Protein AF-U5HBT5-F1 (afdb_monomer_lite)

Radius of gyration: 33.74 Å; chains: 1; bounding box: 76×61×63 Å

pLDDT: mean 77.08, std 15.86, range [37.34, 98.0]

Sequence (96 aa):
MPTLPSPSMTPSSLVTRTRSDSYRLWPRLLHHPVDSLVNRPNTIHARQAALQADPRPVYQKMPRARLYMGAFLTLFTIGTVGIARGTFNMMRGKKD

Organism: Microbotryum lychnidis-dioicae (strain p1A1 Lamole / MvSl-1064) (NCBI:txid683840)

Structure (mmCIF, N/CA/C/O backbone):
data_AF-U5HBT5-F1
#
_entry.id   AF-U5HBT5-F1
#
loop_
_atom_site.group_PDB
_atom_site.id
_atom_site.type_symbol
_atom_site.label_atom_id
_atom_site.label_alt_id
_atom_site.label_comp_id
_atom_site.label_asym_id
_atom_site.label_entity_id
_atom_site.label_seq_id
_atom_site.pdbx_PDB_ins_code
_atom_site.Cartn_x
_atom_site.Cartn_y
_atom_site.Cartn_z
_atom_site.occupancy
_atom_site.B_iso_or_equiv
_atom_site.auth_seq_id
_atom_site.auth_comp_id
_atom_site.auth_asym_id
_atom_site.auth_atom_id
_atom_site.pdbx_PDB_model_num
ATOM 1 N N . MET A 1 1 ? 51.812 45.013 -10.885 1.00 37.34 1 MET A N 1
ATOM 2 C CA . MET A 1 1 ? 51.251 46.070 -11.754 1.00 37.34 1 MET A CA 1
ATOM 3 C C . MET A 1 1 ? 50.458 45.409 -12.870 1.00 37.34 1 MET A C 1
ATOM 5 O O . MET A 1 1 ? 51.045 44.568 -13.541 1.00 37.34 1 MET A O 1
ATOM 9 N N . PRO A 1 2 ? 49.163 45.712 -13.059 1.00 46.72 2 PRO A N 1
ATOM 10 C CA . PRO A 1 2 ? 48.436 45.244 -14.232 1.00 46.72 2 PRO A CA 1
ATOM 11 C C . PRO A 1 2 ? 48.927 46.053 -15.439 1.00 46.72 2 PRO A C 1
ATOM 13 O O . PRO A 1 2 ? 48.834 47.278 -15.456 1.00 46.72 2 PRO A O 1
ATOM 16 N N . THR A 1 3 ? 49.534 45.385 -16.413 1.00 59.09 3 THR A N 1
ATOM 17 C CA . THR A 1 3 ? 49.995 46.011 -17.655 1.00 59.09 3 THR A CA 1
ATOM 18 C C . THR A 1 3 ? 48.787 46.456 -18.477 1.00 59.09 3 THR A C 1
ATOM 20 O O . THR A 1 3 ? 47.918 45.638 -18.783 1.00 59.09 3 THR A O 1
ATOM 23 N N . LEU A 1 4 ? 48.726 47.748 -18.810 1.00 58.66 4 LEU A N 1
ATOM 24 C CA . LEU A 1 4 ? 47.694 48.329 -19.672 1.00 58.66 4 LEU A CA 1
ATOM 25 C C . LEU A 1 4 ? 47.669 47.630 -21.048 1.00 58.66 4 LEU A C 1
ATOM 27 O O . LEU A 1 4 ? 48.734 47.312 -21.583 1.00 58.66 4 LEU A O 1
ATOM 31 N N . PRO A 1 5 ? 46.485 47.396 -21.638 1.00 55.25 5 PRO A N 1
ATOM 32 C CA . PRO A 1 5 ? 46.370 46.734 -22.932 1.00 55.25 5 PRO A CA 1
ATOM 33 C C . PRO A 1 5 ? 46.838 47.643 -24.081 1.00 55.25 5 PRO A C 1
ATOM 35 O O . PRO A 1 5 ? 46.522 48.831 -24.122 1.00 55.25 5 PRO A O 1
ATOM 38 N N . SER A 1 6 ? 47.585 47.068 -25.030 1.00 55.31 6 SER A N 1
ATOM 39 C CA . SER A 1 6 ? 48.055 47.741 -26.248 1.00 55.31 6 SER A CA 1
ATOM 40 C C . SER A 1 6 ? 46.891 48.155 -27.175 1.00 55.31 6 SER A C 1
ATOM 42 O O . SER A 1 6 ? 45.947 47.381 -27.350 1.00 55.31 6 SER A O 1
ATOM 44 N N . PRO A 1 7 ? 46.957 49.334 -27.828 1.00 58.94 7 PRO A N 1
ATOM 45 C CA . PRO A 1 7 ? 45.804 49.993 -28.457 1.00 58.94 7 PRO A CA 1
ATOM 46 C C . PRO A 1 7 ? 45.393 49.471 -29.849 1.00 58.94 7 PRO A C 1
ATOM 48 O O . PRO A 1 7 ? 44.532 50.071 -30.485 1.00 58.94 7 PRO A O 1
ATOM 51 N N . SER A 1 8 ? 45.958 48.369 -30.350 1.00 56.59 8 SER A N 1
ATOM 52 C CA . SER A 1 8 ? 45.598 47.803 -31.667 1.00 56.59 8 SER A CA 1
ATOM 53 C C . SER A 1 8 ? 44.689 46.571 -31.599 1.00 56.59 8 SER A C 1
ATOM 55 O O . SER A 1 8 ? 44.308 46.018 -32.631 1.00 56.59 8 SER A O 1
ATOM 57 N N . MET A 1 9 ? 44.311 46.133 -30.399 1.00 54.66 9 MET A N 1
ATOM 58 C CA . MET A 1 9 ? 43.453 44.968 -30.219 1.00 54.66 9 MET A CA 1
ATOM 59 C C . MET A 1 9 ? 41.993 45.425 -30.181 1.00 54.66 9 MET A C 1
ATOM 61 O O . MET A 1 9 ? 41.513 45.962 -29.185 1.00 54.66 9 MET A O 1
ATOM 65 N N . THR A 1 10 ? 41.282 45.259 -31.296 1.00 59.25 10 THR A N 1
ATOM 66 C CA . THR A 1 10 ? 39.866 45.634 -31.395 1.00 59.25 10 THR A CA 1
ATOM 67 C C . THR A 1 10 ? 39.052 44.934 -30.294 1.00 59.25 10 THR A C 1
ATOM 69 O O . THR A 1 10 ? 39.275 43.744 -30.039 1.00 59.25 10 THR A O 1
ATOM 72 N N . PRO A 1 11 ? 38.092 45.615 -29.637 1.00 58.28 11 PRO A N 1
ATOM 73 C CA . PRO A 1 11 ? 37.341 45.063 -28.500 1.00 58.28 11 PRO A CA 1
ATOM 74 C C . PRO A 1 11 ? 36.623 43.745 -28.836 1.00 58.28 11 PRO A C 1
ATOM 76 O O . PRO A 1 11 ? 36.492 42.863 -27.987 1.00 58.28 11 PRO A O 1
ATOM 79 N N . SER A 1 12 ? 36.260 43.551 -30.105 1.00 56.19 12 SER A N 1
ATOM 80 C CA . SER A 1 12 ? 35.673 42.316 -30.631 1.00 56.19 12 SER A CA 1
ATOM 81 C C . SER A 1 12 ? 36.591 41.094 -30.498 1.00 56.19 12 SER A C 1
ATOM 83 O O . SER A 1 12 ? 36.109 39.985 -30.269 1.00 56.19 12 SER A O 1
ATOM 85 N N . SER A 1 13 ? 37.913 41.269 -30.593 1.00 58.78 13 SER A N 1
ATOM 86 C CA . SER A 1 13 ? 38.886 40.170 -30.481 1.00 58.78 13 SER A CA 1
ATOM 87 C C . SER A 1 13 ? 39.124 39.725 -29.030 1.00 58.78 13 SER A C 1
ATOM 89 O O . SER A 1 13 ? 39.291 38.532 -28.775 1.00 58.78 13 SER A O 1
ATOM 91 N N . LEU A 1 14 ? 39.040 40.653 -28.066 1.00 54.44 14 LEU A N 1
ATOM 92 C CA . LEU A 1 14 ? 39.074 40.358 -26.627 1.00 54.44 14 LEU A CA 1
ATOM 93 C C . LEU A 1 14 ? 37.817 39.600 -26.186 1.00 54.44 14 LEU A C 1
ATOM 95 O O . LEU A 1 14 ? 37.919 38.569 -25.528 1.00 54.44 14 LEU A O 1
ATOM 99 N N . VAL A 1 15 ? 36.635 40.048 -26.621 1.00 59.28 15 VAL A N 1
ATOM 100 C CA . VAL A 1 15 ? 35.356 39.375 -26.328 1.00 59.28 15 VAL A CA 1
ATOM 101 C C . VAL A 1 15 ? 35.309 37.972 -26.936 1.00 59.28 15 VAL A C 1
ATOM 103 O O . VAL A 1 15 ? 34.834 37.032 -26.296 1.00 59.28 15 VAL A O 1
ATOM 106 N N . THR A 1 16 ? 35.848 37.800 -28.144 1.00 55.91 16 THR A N 1
ATOM 107 C CA . THR A 1 16 ? 35.883 36.494 -28.818 1.00 55.91 16 THR A CA 1
ATOM 108 C C . THR A 1 16 ? 36.833 35.519 -28.119 1.00 55.91 16 THR A C 1
ATOM 110 O O . THR A 1 16 ? 36.494 34.345 -27.973 1.00 55.91 16 THR A O 1
ATOM 113 N N . ARG A 1 17 ? 37.976 35.993 -27.603 1.00 57.84 17 ARG A N 1
ATOM 114 C CA . ARG A 1 17 ? 38.924 35.161 -26.844 1.00 57.84 17 ARG A CA 1
ATOM 115 C C . ARG A 1 17 ? 38.361 34.724 -25.487 1.00 57.84 17 ARG A C 1
ATOM 117 O O . ARG A 1 17 ? 38.435 33.547 -25.152 1.00 57.84 17 ARG A O 1
ATOM 124 N N . THR A 1 18 ? 37.693 35.618 -24.760 1.00 58.81 18 THR A N 1
ATOM 125 C CA . THR A 1 18 ? 37.064 35.292 -23.465 1.00 58.81 18 THR A CA 1
ATOM 126 C C . THR A 1 18 ? 35.859 34.355 -23.621 1.00 58.81 18 THR A C 1
ATOM 128 O O . THR A 1 18 ? 35.679 33.420 -22.838 1.00 58.81 18 THR A O 1
ATOM 131 N N . ARG A 1 19 ? 35.054 34.536 -24.680 1.00 59.62 19 ARG A N 1
ATOM 132 C CA . ARG A 1 19 ? 33.963 33.613 -25.045 1.00 59.62 19 ARG A CA 1
ATOM 133 C C . ARG A 1 19 ? 34.498 32.251 -25.491 1.00 59.62 19 ARG A C 1
ATOM 135 O O . ARG A 1 19 ? 33.831 31.242 -25.277 1.00 59.62 19 ARG A O 1
ATOM 142 N N . SER A 1 20 ? 35.700 32.236 -26.070 1.00 62.44 20 SER A N 1
ATOM 143 C CA . SER A 1 20 ? 36.398 31.030 -26.497 1.00 62.44 20 SER A CA 1
ATOM 144 C C . SER A 1 20 ? 36.868 30.168 -25.331 1.00 62.44 20 SER A C 1
ATOM 146 O O . SER A 1 20 ? 36.540 28.991 -25.216 1.00 62.44 20 SER A O 1
ATOM 148 N N . ASP A 1 21 ? 37.592 30.775 -24.403 1.00 58.84 21 ASP A N 1
ATOM 149 C CA . ASP A 1 21 ? 38.150 30.044 -23.264 1.00 58.84 21 ASP A CA 1
ATOM 150 C C . ASP A 1 21 ? 37.077 29.577 -22.277 1.00 58.84 21 ASP A C 1
ATOM 152 O O . ASP A 1 21 ? 37.288 28.610 -21.545 1.00 58.84 21 ASP A O 1
ATOM 156 N N . SER A 1 22 ? 35.887 30.186 -22.343 1.00 58.03 22 SER A N 1
ATOM 157 C CA . SER A 1 22 ? 34.711 29.713 -21.628 1.00 58.03 22 SER A CA 1
ATOM 158 C C . SER A 1 22 ? 34.424 28.255 -22.000 1.00 58.03 22 SER A C 1
ATOM 160 O O . SER A 1 22 ? 34.522 27.413 -21.117 1.00 58.03 22 SER A O 1
ATOM 162 N N . TYR A 1 23 ? 34.160 27.901 -23.270 1.00 57.03 23 TYR A N 1
ATOM 163 C CA . TYR A 1 23 ? 33.729 26.539 -23.671 1.00 57.03 23 TYR A CA 1
ATOM 164 C C . TYR A 1 23 ? 34.751 25.416 -23.411 1.00 57.03 23 TYR A C 1
ATOM 166 O O . TYR A 1 23 ? 34.380 24.246 -23.345 1.00 57.03 23 TYR A O 1
ATOM 174 N N . ARG A 1 24 ? 36.029 25.753 -23.223 1.00 68.19 24 ARG A N 1
ATOM 175 C CA . ARG A 1 24 ? 37.116 24.791 -22.985 1.00 68.19 24 ARG A CA 1
ATOM 176 C C . ARG A 1 24 ? 37.196 24.313 -21.525 1.00 68.19 24 ARG A C 1
ATOM 178 O O . ARG A 1 24 ? 37.814 23.285 -21.258 1.00 68.19 24 ARG A O 1
ATOM 185 N N . LEU A 1 25 ? 36.565 25.028 -20.590 1.00 60.34 25 LEU A N 1
ATOM 186 C CA . LEU A 1 25 ? 36.623 24.750 -19.146 1.00 60.34 25 LEU A CA 1
ATOM 187 C C . LEU A 1 25 ? 35.363 24.063 -18.587 1.00 60.34 25 LEU A C 1
ATOM 189 O O . LEU A 1 25 ? 35.420 23.475 -17.506 1.00 60.34 25 LEU A O 1
ATOM 193 N N . TRP A 1 26 ? 34.247 24.063 -19.325 1.00 55.69 26 TRP A N 1
ATOM 194 C CA . TRP A 1 26 ? 32.980 23.453 -18.881 1.00 55.69 26 TRP A CA 1
ATOM 195 C C . TRP A 1 26 ? 33.005 21.935 -18.646 1.00 55.69 26 TRP A C 1
ATOM 197 O O . TRP A 1 26 ? 32.295 21.508 -17.737 1.00 55.69 26 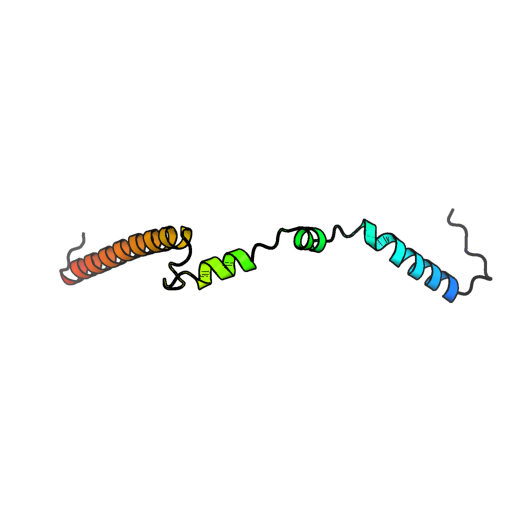TRP A O 1
ATOM 207 N N . PRO A 1 27 ? 33.821 21.108 -19.338 1.00 60.66 27 PRO A N 1
ATOM 208 C CA . PRO A 1 27 ? 33.831 19.665 -19.080 1.00 60.66 27 PRO A CA 1
ATOM 209 C C . PRO A 1 27 ? 34.383 19.290 -17.699 1.00 60.66 27 PRO A C 1
ATOM 211 O O . PRO A 1 27 ? 34.155 18.187 -17.219 1.00 60.66 27 PRO A O 1
ATOM 214 N N . ARG A 1 28 ? 35.154 20.183 -17.063 1.00 67.00 28 ARG A N 1
ATOM 215 C CA . ARG A 1 28 ? 35.892 19.871 -15.829 1.00 67.00 28 ARG A CA 1
ATOM 216 C C . ARG A 1 28 ? 35.152 20.285 -14.553 1.00 67.00 28 ARG A C 1
ATOM 218 O O . ARG A 1 28 ? 35.512 19.825 -13.475 1.00 67.00 28 ARG A O 1
ATOM 225 N N . LEU A 1 29 ? 34.136 21.143 -14.669 1.00 62.38 29 LEU A N 1
ATOM 226 C CA . LEU A 1 29 ? 33.414 21.735 -13.534 1.00 62.38 29 LEU A CA 1
ATOM 227 C C . LEU A 1 2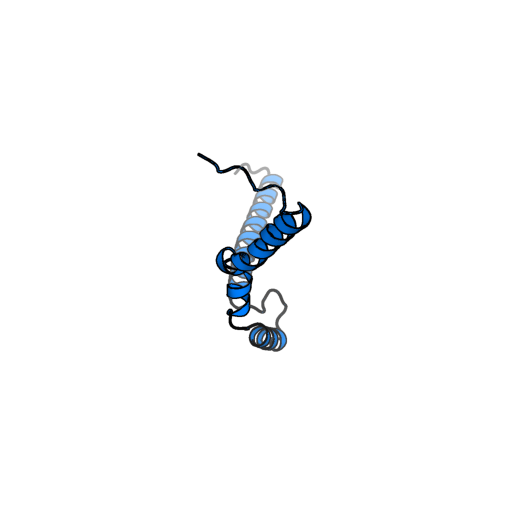9 ? 32.013 21.148 -13.314 1.00 62.38 29 LEU A C 1
ATOM 229 O O . LEU A 1 29 ? 31.527 21.183 -12.186 1.00 62.38 29 LEU A O 1
ATOM 233 N N . LEU A 1 30 ? 31.384 20.553 -14.332 1.00 59.59 30 LEU A N 1
ATOM 234 C CA . LEU A 1 30 ? 30.182 19.744 -14.141 1.00 59.59 30 LEU A CA 1
ATOM 235 C C . LEU A 1 30 ? 30.583 18.278 -13.974 1.00 59.59 30 LEU A C 1
ATOM 237 O O . LEU A 1 30 ? 30.764 17.557 -14.948 1.00 59.59 30 LEU A O 1
ATOM 241 N N . HIS A 1 31 ? 30.661 17.801 -12.731 1.00 60.12 31 HIS A N 1
ATOM 242 C CA . HIS A 1 31 ? 30.341 16.394 -12.489 1.00 60.12 31 HIS A CA 1
ATOM 243 C C . HIS A 1 31 ? 28.861 16.258 -12.816 1.00 60.12 31 HIS A C 1
ATOM 245 O O . HIS A 1 31 ? 27.993 16.627 -12.025 1.00 60.12 31 HIS A O 1
ATOM 251 N N . HIS A 1 32 ? 28.583 15.883 -14.058 1.00 64.81 32 HIS A N 1
ATOM 252 C CA . HIS A 1 32 ? 27.245 15.887 -14.588 1.00 64.81 32 HIS A CA 1
ATOM 253 C C . HIS A 1 32 ? 26.444 14.800 -13.857 1.00 64.81 32 HIS A C 1
ATOM 255 O O . HIS A 1 32 ? 26.764 13.618 -13.984 1.00 64.81 32 HIS A O 1
ATOM 261 N N . PRO A 1 33 ? 25.373 15.135 -13.113 1.00 64.00 33 PRO A N 1
ATOM 262 C CA . PRO A 1 33 ? 24.518 14.118 -12.501 1.00 64.00 33 PRO A CA 1
ATOM 263 C C . PRO A 1 33 ? 23.974 13.127 -13.543 1.00 64.00 33 PRO A C 1
ATOM 265 O O . PRO A 1 33 ? 23.713 11.974 -13.207 1.00 64.00 33 PRO A O 1
ATOM 268 N N . VAL A 1 34 ? 23.887 13.526 -14.817 1.00 68.00 34 VAL A N 1
ATOM 269 C CA . VAL A 1 34 ? 23.532 12.627 -15.921 1.00 68.00 34 VAL A CA 1
ATOM 270 C C . VAL A 1 34 ? 24.518 11.476 -16.121 1.00 68.00 34 VAL A C 1
ATOM 272 O O . VAL A 1 34 ? 24.048 10.389 -16.427 1.00 68.00 34 VAL A O 1
ATOM 275 N N . ASP A 1 35 ? 25.817 11.616 -15.839 1.00 67.69 35 ASP A N 1
ATOM 276 C CA . ASP A 1 35 ? 26.764 10.492 -15.954 1.00 67.69 35 ASP A CA 1
ATOM 277 C C . ASP A 1 35 ? 26.439 9.379 -14.948 1.00 67.69 35 ASP A C 1
ATOM 279 O O . ASP A 1 35 ? 26.563 8.190 -15.245 1.00 67.69 35 ASP A O 1
ATOM 283 N N . SER A 1 36 ? 25.941 9.750 -13.764 1.00 67.56 36 SER A N 1
ATOM 284 C CA . SER A 1 36 ? 25.482 8.786 -12.756 1.00 67.56 36 SER A CA 1
ATOM 285 C C . SER A 1 36 ? 24.162 8.102 -13.140 1.00 67.56 36 SER A C 1
ATOM 287 O O . SER A 1 36 ? 23.930 6.951 -12.769 1.00 67.56 36 SER A O 1
ATOM 289 N N . LEU A 1 37 ? 23.302 8.784 -13.909 1.00 67.00 37 LEU A N 1
ATOM 290 C CA . LEU A 1 37 ? 22.060 8.214 -14.435 1.00 67.00 37 LEU A CA 1
ATOM 291 C C . LEU A 1 37 ? 22.317 7.317 -15.653 1.00 67.00 37 LEU A C 1
ATOM 293 O O . LEU A 1 37 ? 21.708 6.255 -15.748 1.00 67.00 37 LEU A O 1
ATOM 297 N N . VAL A 1 38 ? 23.211 7.721 -16.557 1.00 71.44 38 VAL A N 1
ATOM 298 C CA . VAL A 1 38 ? 23.546 6.993 -17.792 1.00 71.44 38 VAL A CA 1
ATOM 299 C C . VAL A 1 38 ? 24.271 5.685 -17.478 1.00 71.44 38 VAL A C 1
ATOM 301 O O . VAL A 1 38 ? 23.979 4.665 -18.093 1.00 71.44 38 VAL A O 1
ATOM 304 N N . ASN A 1 39 ? 25.147 5.679 -16.468 1.00 77.56 39 ASN A N 1
ATOM 305 C CA . ASN A 1 39 ? 25.858 4.471 -16.039 1.00 77.56 39 ASN A CA 1
ATOM 306 C C . ASN A 1 39 ? 25.027 3.553 -15.125 1.00 77.56 39 ASN A C 1
ATOM 308 O O . ASN A 1 39 ? 25.501 2.493 -14.709 1.00 77.56 39 ASN A O 1
ATOM 312 N N . ARG A 1 40 ? 23.786 3.925 -14.782 1.00 80.81 40 ARG A N 1
ATOM 313 C CA . ARG A 1 40 ? 22.923 3.079 -13.956 1.00 80.81 40 ARG A CA 1
ATOM 314 C C . ARG A 1 40 ? 22.366 1.926 -14.800 1.00 80.81 40 ARG A C 1
ATOM 316 O O . ARG A 1 40 ? 21.755 2.180 -15.836 1.00 80.81 40 ARG A O 1
ATOM 323 N N . PRO A 1 41 ? 22.470 0.662 -14.348 1.00 83.62 41 PRO A N 1
ATOM 324 C CA . PRO A 1 41 ? 21.914 -0.463 -15.090 1.00 83.62 41 PRO A CA 1
ATOM 325 C C . PRO A 1 41 ? 20.400 -0.304 -15.280 1.00 83.62 41 PRO A C 1
ATOM 327 O O . PRO A 1 41 ? 19.643 -0.127 -14.313 1.00 83.62 41 PRO A O 1
ATOM 330 N N . ASN A 1 42 ? 19.951 -0.388 -16.535 1.00 86.25 42 ASN A N 1
ATOM 331 C CA . ASN A 1 42 ? 18.536 -0.315 -16.877 1.00 86.25 42 ASN A CA 1
ATOM 332 C C . ASN A 1 42 ? 17.823 -1.604 -16.440 1.00 86.25 42 ASN A C 1
ATOM 334 O O . ASN A 1 42 ? 17.928 -2.649 -17.073 1.00 86.25 42 ASN A O 1
ATOM 338 N N . THR A 1 43 ? 17.062 -1.511 -15.351 1.00 90.94 43 THR A N 1
ATOM 339 C CA . THR A 1 43 ? 16.252 -2.616 -14.806 1.00 90.94 43 THR A CA 1
ATOM 340 C C . THR A 1 43 ? 14.759 -2.458 -15.104 1.00 90.94 43 THR A C 1
ATOM 342 O O . THR A 1 43 ? 13.940 -3.219 -14.586 1.00 90.94 43 THR A O 1
ATOM 345 N N . ILE A 1 44 ? 14.377 -1.470 -15.920 1.00 88.88 44 ILE A N 1
ATOM 346 C CA . ILE A 1 44 ? 12.975 -1.112 -16.167 1.00 88.88 44 ILE A CA 1
ATOM 347 C C . ILE A 1 44 ? 12.258 -2.245 -16.900 1.00 88.88 44 ILE A C 1
ATOM 349 O O . ILE A 1 44 ? 11.207 -2.676 -16.435 1.00 88.88 44 ILE A O 1
ATOM 353 N N . HIS A 1 45 ? 12.852 -2.790 -17.964 1.00 91.44 45 HIS A N 1
ATOM 354 C CA . HIS A 1 45 ? 12.243 -3.875 -18.743 1.00 91.44 45 HIS A CA 1
ATOM 355 C C . HIS A 1 45 ? 12.005 -5.139 -17.908 1.00 91.44 45 HIS A C 1
ATOM 357 O O . HIS A 1 45 ? 10.918 -5.709 -17.948 1.00 91.44 45 HIS A O 1
ATOM 363 N N . ALA A 1 46 ? 12.974 -5.527 -17.073 1.00 89.19 46 ALA A N 1
ATOM 364 C CA . ALA A 1 46 ? 12.823 -6.666 -16.167 1.00 89.19 46 ALA A CA 1
ATOM 365 C C . ALA A 1 46 ? 11.684 -6.450 -15.153 1.00 89.19 46 ALA A C 1
ATOM 367 O O . ALA A 1 46 ? 10.895 -7.355 -14.885 1.00 89.19 46 ALA A O 1
ATOM 368 N N . ARG A 1 47 ? 11.554 -5.229 -14.616 1.00 88.12 47 ARG A N 1
ATOM 369 C CA . ARG A 1 47 ? 10.467 -4.868 -13.692 1.00 88.12 47 ARG A CA 1
ATOM 370 C C . ARG A 1 47 ? 9.110 -4.800 -14.390 1.00 88.12 47 ARG A C 1
ATOM 372 O O . ARG A 1 47 ? 8.123 -5.219 -13.796 1.00 88.12 47 ARG A O 1
ATOM 379 N N . GLN A 1 48 ? 9.050 -4.294 -15.620 1.00 91.25 48 GLN A N 1
ATOM 380 C CA . GLN A 1 48 ? 7.829 -4.260 -16.425 1.00 91.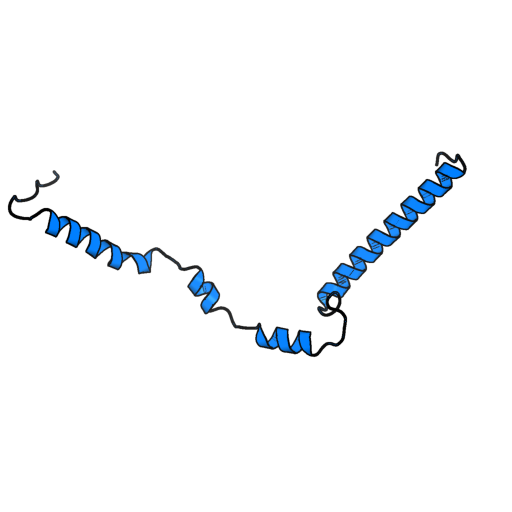25 48 GLN A CA 1
ATOM 381 C C . GLN A 1 48 ? 7.338 -5.674 -16.717 1.00 91.25 48 GLN A C 1
ATOM 383 O O . GLN A 1 48 ? 6.188 -5.968 -16.411 1.00 91.25 48 GLN A O 1
ATOM 388 N N . ALA A 1 49 ? 8.219 -6.560 -17.189 1.00 91.12 49 ALA A N 1
ATOM 389 C CA . ALA A 1 49 ? 7.886 -7.960 -17.431 1.00 91.12 49 ALA A CA 1
ATOM 390 C C . ALA A 1 49 ? 7.366 -8.646 -16.155 1.00 91.12 49 ALA A C 1
ATOM 392 O O . ALA A 1 49 ? 6.304 -9.260 -16.176 1.00 91.12 49 ALA A O 1
ATOM 393 N N . ALA A 1 50 ? 8.050 -8.464 -15.019 1.00 87.75 50 ALA A N 1
ATOM 394 C CA . ALA A 1 50 ? 7.626 -9.040 -13.742 1.00 87.75 50 ALA A CA 1
ATOM 395 C C . ALA A 1 50 ? 6.264 -8.505 -13.251 1.00 87.75 50 ALA A C 1
ATOM 397 O O . ALA A 1 50 ? 5.434 -9.271 -12.770 1.00 87.75 50 ALA A O 1
ATOM 398 N N . LEU A 1 51 ? 6.012 -7.196 -13.371 1.00 87.75 51 LEU A N 1
ATOM 399 C CA . LEU A 1 51 ? 4.761 -6.575 -12.917 1.00 87.75 51 LEU A CA 1
ATOM 400 C C . LEU A 1 51 ? 3.583 -6.826 -13.868 1.00 87.75 51 LEU A C 1
ATOM 402 O O . LEU A 1 51 ? 2.438 -6.846 -13.414 1.00 87.75 51 LEU A O 1
ATOM 406 N N . GLN A 1 52 ? 3.843 -6.976 -15.168 1.00 90.75 52 GLN A N 1
ATOM 407 C CA . GLN A 1 52 ? 2.827 -7.278 -16.179 1.00 90.75 52 GLN A CA 1
ATOM 408 C C . GLN A 1 52 ? 2.449 -8.763 -16.184 1.00 90.75 52 GLN A C 1
ATOM 410 O O . GLN A 1 52 ? 1.292 -9.074 -16.440 1.00 90.75 52 GLN A O 1
ATOM 415 N N . ALA A 1 53 ? 3.379 -9.662 -15.844 1.00 91.69 53 ALA A N 1
ATOM 416 C CA . ALA A 1 53 ? 3.103 -11.093 -15.721 1.00 91.69 53 ALA A CA 1
ATOM 417 C C . ALA A 1 53 ? 2.227 -11.450 -14.504 1.00 91.69 53 ALA A C 1
ATOM 419 O O . ALA A 1 53 ? 1.544 -12.471 -14.519 1.00 91.69 53 ALA A O 1
ATOM 420 N N . ASP A 1 54 ? 2.241 -10.636 -13.442 1.00 86.25 54 ASP A N 1
ATOM 421 C CA . ASP A 1 54 ? 1.472 -10.904 -12.222 1.00 86.25 54 ASP A CA 1
ATOM 422 C C . ASP A 1 54 ? 0.001 -10.450 -12.371 1.00 86.25 54 ASP A C 1
ATOM 424 O O . ASP A 1 54 ? -0.240 -9.248 -12.510 1.00 86.25 54 ASP A O 1
ATOM 428 N N . PRO A 1 55 ? -1.009 -11.338 -12.285 1.00 90.19 55 PRO A N 1
ATOM 429 C CA . PRO A 1 55 ? -2.423 -10.954 -12.365 1.00 90.19 55 PRO A CA 1
ATOM 430 C C . PRO A 1 55 ? -2.943 -10.243 -11.105 1.00 90.19 55 PRO A C 1
ATOM 432 O O . PRO A 1 55 ? -4.073 -9.754 -11.094 1.00 90.19 55 PRO A O 1
ATOM 435 N N . ARG A 1 56 ? -2.158 -10.179 -10.021 1.00 87.00 56 ARG A N 1
ATOM 436 C CA . ARG A 1 56 ? -2.574 -9.531 -8.771 1.00 87.00 56 ARG A CA 1
ATOM 437 C C . ARG A 1 56 ? -2.861 -8.040 -8.967 1.00 87.00 56 ARG A C 1
ATOM 439 O O . ARG A 1 56 ? -2.228 -7.380 -9.800 1.00 87.00 56 ARG A O 1
ATOM 446 N N . PRO A 1 57 ? -3.769 -7.473 -8.156 1.00 85.12 57 PRO A N 1
ATOM 447 C CA . PRO A 1 57 ? -4.067 -6.052 -8.206 1.00 85.12 57 PRO A CA 1
ATOM 448 C C . PRO A 1 57 ? -2.832 -5.212 -7.858 1.00 85.12 57 PRO A C 1
ATOM 450 O O . PRO A 1 57 ? -1.970 -5.625 -7.079 1.00 85.12 57 PRO A O 1
ATOM 453 N N . VAL A 1 58 ? -2.752 -4.008 -8.433 1.00 83.75 58 VAL A N 1
ATOM 454 C CA . VAL A 1 58 ? -1.544 -3.157 -8.447 1.00 83.75 58 VAL A CA 1
ATOM 455 C C . VAL A 1 58 ? -0.942 -2.934 -7.055 1.00 83.75 58 VAL A C 1
ATOM 457 O O . VAL A 1 58 ? 0.274 -3.023 -6.891 1.00 83.75 58 VAL A O 1
ATOM 460 N N . TYR A 1 59 ? -1.780 -2.734 -6.037 1.00 80.50 59 TYR A N 1
ATOM 461 C CA . TYR A 1 59 ? -1.358 -2.497 -4.652 1.00 80.50 59 TYR A CA 1
ATOM 462 C C . TYR A 1 59 ? -0.761 -3.732 -3.948 1.00 80.50 59 TYR A C 1
ATOM 464 O O . TYR A 1 59 ? -0.231 -3.611 -2.848 1.00 80.50 59 TYR A O 1
ATOM 472 N N . GLN A 1 60 ? -0.799 -4.915 -4.571 1.00 84.69 60 GLN A N 1
ATOM 473 C CA . GLN A 1 60 ? -0.230 -6.161 -4.038 1.00 84.69 60 GLN A CA 1
ATOM 474 C C . GLN A 1 60 ? 0.890 -6.757 -4.902 1.00 84.69 60 GLN A C 1
ATOM 476 O O . GLN A 1 60 ? 1.503 -7.741 -4.485 1.00 84.69 60 GLN A O 1
ATOM 481 N N . LYS A 1 61 ? 1.175 -6.188 -6.083 1.00 82.94 61 LYS A N 1
ATOM 482 C CA . LYS A 1 61 ? 2.137 -6.755 -7.049 1.00 82.94 61 LYS A CA 1
ATOM 483 C C . LYS A 1 61 ? 3.576 -6.802 -6.532 1.00 82.94 61 LYS A C 1
ATOM 485 O O . LYS A 1 61 ? 4.367 -7.634 -6.957 1.00 82.94 61 LYS A O 1
ATOM 490 N N . MET A 1 62 ? 3.951 -5.904 -5.621 1.00 82.94 62 MET A N 1
ATOM 491 C CA . MET A 1 62 ? 5.299 -5.907 -5.053 1.00 82.94 62 MET A CA 1
ATOM 492 C C . MET A 1 62 ? 5.328 -6.702 -3.741 1.00 82.94 62 MET A C 1
ATOM 494 O O . MET A 1 62 ? 4.483 -6.465 -2.878 1.00 82.94 62 MET A O 1
ATOM 498 N N . PRO A 1 63 ? 6.337 -7.559 -3.505 1.00 77.50 63 PRO A N 1
ATOM 499 C CA . PRO A 1 63 ? 6.443 -8.320 -2.257 1.00 77.50 63 PRO A CA 1
ATOM 500 C C . PRO A 1 63 ? 6.504 -7.408 -1.022 1.00 77.50 63 PRO A C 1
ATOM 502 O O . PRO A 1 63 ? 5.834 -7.666 -0.027 1.00 77.50 63 PRO A O 1
ATOM 505 N N . ARG A 1 64 ? 7.197 -6.266 -1.122 1.00 83.56 64 ARG A N 1
ATOM 506 C CA . ARG A 1 64 ? 7.207 -5.221 -0.082 1.00 83.56 64 ARG A CA 1
ATOM 507 C C . ARG A 1 64 ? 5.848 -4.548 0.142 1.00 83.56 64 ARG A C 1
ATOM 509 O O . ARG A 1 64 ? 5.563 -4.119 1.252 1.00 83.56 64 ARG A O 1
ATOM 516 N N . ALA A 1 65 ? 5.000 -4.460 -0.886 1.00 82.88 65 ALA A N 1
ATOM 517 C CA . ALA A 1 65 ? 3.692 -3.816 -0.762 1.00 82.88 65 ALA A CA 1
ATOM 518 C C . ALA A 1 65 ? 2.758 -4.608 0.162 1.00 82.88 65 ALA A C 1
ATOM 520 O O . ALA A 1 65 ? 1.967 -4.007 0.880 1.00 82.88 65 ALA A O 1
ATOM 521 N N . ARG A 1 66 ? 2.913 -5.938 0.234 1.00 81.69 66 ARG A N 1
ATOM 522 C CA . ARG A 1 66 ? 2.164 -6.781 1.178 1.00 81.69 66 ARG A CA 1
ATOM 523 C C . ARG A 1 66 ? 2.442 -6.427 2.637 1.00 81.69 66 ARG A C 1
ATOM 525 O O . ARG A 1 66 ? 1.500 -6.359 3.419 1.00 81.69 66 ARG A O 1
ATOM 532 N N . LEU A 1 67 ? 3.702 -6.157 2.984 1.00 88.75 67 LEU A N 1
ATOM 533 C CA . LEU A 1 67 ? 4.076 -5.748 4.341 1.00 88.75 67 LEU A CA 1
ATOM 534 C C . LEU A 1 67 ? 3.453 -4.395 4.705 1.00 88.75 67 LEU A C 1
ATOM 536 O O . LEU A 1 67 ? 2.831 -4.276 5.756 1.00 88.75 67 LEU A O 1
ATOM 540 N N . TYR A 1 68 ? 3.549 -3.402 3.814 1.00 89.12 68 TYR A N 1
ATOM 541 C CA . TYR A 1 68 ? 2.952 -2.084 4.052 1.00 89.12 68 TYR A CA 1
ATOM 542 C C . TYR A 1 68 ? 1.427 -2.142 4.165 1.00 89.12 68 TYR A C 1
ATOM 544 O O . TYR A 1 68 ? 0.860 -1.535 5.069 1.00 89.12 68 TYR A O 1
ATOM 552 N N . MET A 1 69 ? 0.762 -2.897 3.288 1.00 89.69 69 MET A N 1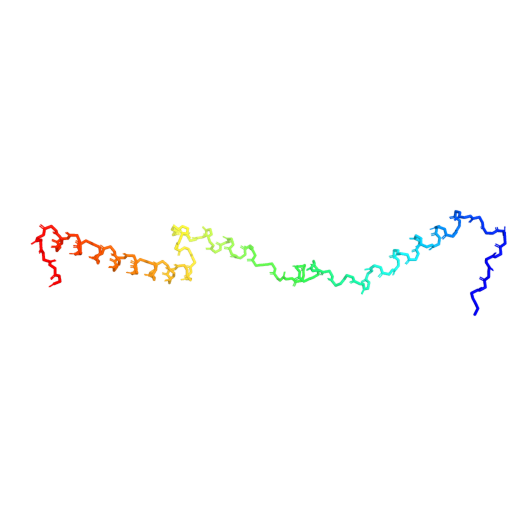
ATOM 553 C CA . MET A 1 69 ? -0.691 -3.065 3.344 1.00 89.69 69 MET A CA 1
ATOM 554 C C . MET A 1 69 ? -1.134 -3.794 4.610 1.00 89.69 69 MET A C 1
ATOM 556 O O . MET A 1 69 ? -2.088 -3.358 5.242 1.00 89.69 69 MET A O 1
ATOM 560 N N . GLY A 1 70 ? -0.426 -4.849 5.022 1.00 91.25 70 GLY A N 1
ATOM 561 C CA . GLY A 1 70 ? -0.721 -5.563 6.266 1.00 91.25 70 GLY A CA 1
ATOM 562 C C . GLY A 1 70 ? -0.559 -4.681 7.506 1.00 91.25 70 GLY A C 1
ATOM 563 O O . GLY A 1 70 ? -1.442 -4.661 8.365 1.00 91.25 70 GLY A O 1
ATOM 564 N N . ALA A 1 71 ? 0.521 -3.898 7.577 1.00 93.88 71 ALA A N 1
ATOM 565 C CA . ALA A 1 71 ? 0.745 -2.958 8.674 1.00 93.88 71 ALA A CA 1
ATOM 566 C C . ALA A 1 71 ? -0.343 -1.873 8.726 1.00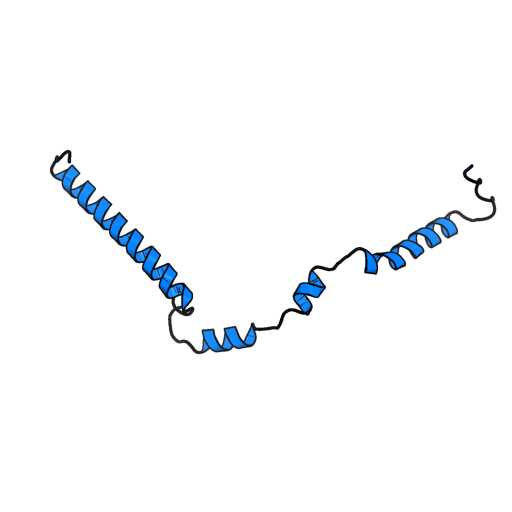 93.88 71 ALA A C 1
ATOM 568 O O . ALA A 1 71 ? -0.925 -1.626 9.782 1.00 93.88 71 ALA A O 1
ATOM 569 N N . PHE A 1 72 ? -0.665 -1.276 7.575 1.00 94.19 72 PHE A N 1
ATOM 570 C CA . PHE A 1 72 ? -1.730 -0.282 7.455 1.00 94.19 72 PHE A CA 1
ATOM 571 C C . PHE A 1 72 ? -3.089 -0.845 7.886 1.00 94.19 72 PHE A C 1
ATOM 573 O O . PHE A 1 72 ? -3.749 -0.254 8.736 1.00 94.19 72 PHE A O 1
ATOM 580 N N . LEU A 1 73 ? -3.483 -2.008 7.356 1.00 94.44 73 LEU A N 1
ATOM 581 C CA . LEU A 1 73 ? -4.754 -2.658 7.686 1.00 94.44 73 LEU A CA 1
ATOM 582 C C . LEU A 1 73 ? -4.849 -2.999 9.172 1.00 94.44 73 LEU A C 1
ATOM 584 O O . LEU A 1 73 ? -5.909 -2.817 9.764 1.00 94.44 73 LEU A O 1
ATOM 588 N N . THR A 1 74 ? -3.753 -3.446 9.787 1.00 96.94 74 THR A N 1
ATOM 589 C CA . THR A 1 74 ? -3.715 -3.749 11.224 1.00 96.94 74 THR A CA 1
ATOM 590 C C . THR A 1 74 ? -3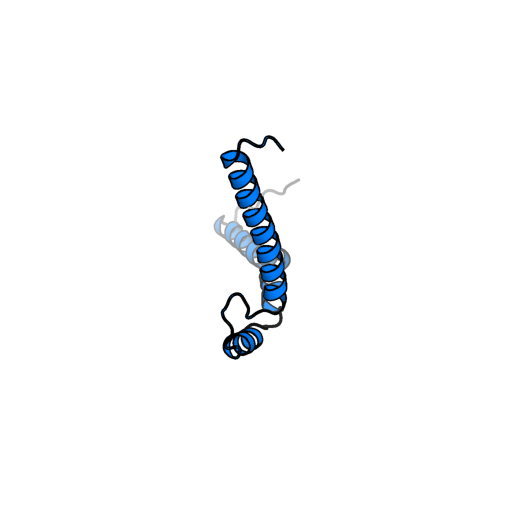.988 -2.498 12.057 1.00 96.94 74 THR A C 1
ATOM 592 O O . THR A 1 74 ? -4.909 -2.490 12.872 1.00 96.94 74 THR A O 1
ATOM 595 N N . LEU A 1 75 ? -3.233 -1.420 11.822 1.00 97.44 75 LEU A N 1
ATOM 596 C CA . LEU A 1 75 ? -3.396 -0.160 12.554 1.00 97.44 75 LEU A CA 1
ATOM 597 C C . LEU A 1 75 ? -4.776 0.455 12.329 1.00 97.44 75 LEU A C 1
ATOM 599 O O . LEU A 1 75 ? -5.421 0.890 13.281 1.00 97.44 75 LEU A O 1
ATOM 603 N N . PHE A 1 76 ? -5.240 0.448 11.080 1.00 96.62 76 PHE A N 1
ATOM 604 C CA . PHE A 1 76 ? -6.559 0.946 10.720 1.00 96.62 76 PHE A CA 1
ATOM 605 C C . PHE A 1 76 ? -7.657 0.179 11.459 1.00 96.62 76 PHE A C 1
ATOM 607 O O . PHE A 1 76 ? -8.493 0.791 12.115 1.00 96.62 76 PHE A O 1
ATOM 614 N N . THR A 1 77 ? -7.606 -1.154 11.437 1.00 97.62 77 THR A N 1
ATOM 615 C CA . THR A 1 77 ? -8.596 -2.011 12.105 1.00 97.62 77 THR A CA 1
ATOM 616 C C . THR A 1 77 ? -8.623 -1.775 13.612 1.00 97.62 77 THR A C 1
ATOM 618 O O . THR A 1 77 ? -9.698 -1.600 14.184 1.00 97.62 77 THR A O 1
ATOM 621 N N . ILE A 1 78 ? -7.453 -1.717 14.259 1.00 98.00 78 ILE A N 1
ATOM 622 C CA . ILE A 1 78 ? -7.349 -1.417 15.695 1.00 98.00 78 ILE A CA 1
ATOM 623 C C . ILE A 1 78 ? -7.964 -0.046 15.998 1.00 98.00 78 ILE A C 1
ATOM 625 O O . ILE A 1 78 ? -8.761 0.076 16.929 1.00 98.00 78 ILE A O 1
ATOM 629 N N . GLY A 1 79 ? -7.651 0.968 15.187 1.00 97.38 79 GLY A N 1
ATOM 630 C CA . GLY A 1 79 ? -8.221 2.308 15.313 1.00 97.38 79 GLY A CA 1
ATOM 631 C C . GLY A 1 79 ? -9.745 2.314 15.181 1.00 97.38 79 GLY A C 1
ATOM 632 O O . GLY A 1 79 ? -10.434 2.854 16.043 1.00 97.38 79 GLY A O 1
ATOM 633 N N . THR A 1 80 ? -10.292 1.665 14.150 1.00 97.81 80 THR A N 1
ATOM 634 C CA . THR A 1 80 ? -11.742 1.580 13.924 1.00 97.81 80 THR A CA 1
ATOM 635 C C . THR A 1 80 ? -12.459 0.868 15.067 1.00 97.81 80 THR A C 1
ATOM 637 O O . THR A 1 80 ? -13.486 1.354 15.535 1.00 97.81 80 THR A O 1
ATOM 640 N N . VAL A 1 81 ? -11.916 -0.248 15.560 1.00 97.44 81 VAL A N 1
ATOM 641 C CA . VAL A 1 81 ? -12.483 -0.968 16.712 1.00 97.44 81 VAL A CA 1
ATOM 642 C C . VAL A 1 81 ? -12.432 -0.106 17.974 1.00 97.44 81 VAL A C 1
ATOM 644 O O . VAL A 1 81 ? -13.406 -0.070 18.727 1.00 97.44 81 VAL A O 1
ATOM 647 N N . GLY A 1 82 ? -11.334 0.624 18.189 1.00 96.19 82 GLY A N 1
ATOM 648 C CA . GLY A 1 82 ? -11.192 1.567 19.298 1.00 96.19 82 GLY A CA 1
ATOM 649 C C . GLY A 1 82 ? -12.252 2.667 19.262 1.00 96.19 82 GLY A C 1
ATOM 650 O O . GLY A 1 82 ? -12.936 2.888 20.261 1.00 96.19 82 GLY A O 1
ATOM 651 N N . ILE A 1 83 ? -12.454 3.291 18.098 1.00 95.94 83 ILE A N 1
ATOM 652 C CA . ILE A 1 83 ? -13.494 4.309 17.896 1.00 95.94 83 ILE A CA 1
ATOM 653 C C . ILE A 1 83 ? -14.878 3.706 18.136 1.00 95.94 83 ILE A C 1
ATOM 655 O O . ILE A 1 83 ? -15.635 4.242 18.938 1.00 95.94 83 ILE A O 1
ATOM 659 N N . ALA A 1 84 ? -15.197 2.568 17.514 1.00 95.88 84 ALA A N 1
ATOM 660 C CA . ALA A 1 84 ? -16.500 1.923 17.660 1.00 95.88 84 ALA A CA 1
ATOM 661 C C . ALA A 1 84 ? -16.817 1.587 19.127 1.00 95.88 84 ALA A C 1
ATOM 663 O O . ALA A 1 84 ? -17.927 1.838 19.598 1.00 95.88 84 ALA A O 1
ATOM 664 N N . ARG A 1 85 ? -15.832 1.076 19.876 1.00 94.12 85 ARG A N 1
ATOM 665 C CA . ARG A 1 85 ? -15.971 0.791 21.310 1.00 94.12 85 ARG A CA 1
ATOM 666 C C . ARG A 1 85 ? -16.129 2.066 22.137 1.00 94.12 85 ARG A C 1
ATOM 668 O O . ARG A 1 85 ? -16.971 2.096 23.031 1.00 94.12 85 ARG A O 1
ATOM 675 N N . GLY A 1 86 ? -15.368 3.114 21.825 1.00 92.12 86 GLY A N 1
ATOM 676 C CA . GLY A 1 86 ? -15.505 4.427 22.455 1.00 92.12 86 GLY A CA 1
ATOM 677 C C . GLY A 1 86 ? -16.904 5.006 22.248 1.00 92.12 86 GLY A C 1
ATOM 678 O O . GLY A 1 86 ? -17.578 5.363 23.212 1.00 92.12 86 GLY A O 1
ATOM 679 N N . THR A 1 87 ? -17.398 5.005 21.009 1.00 93.81 87 THR A N 1
ATOM 680 C CA . THR A 1 87 ? -18.759 5.443 20.671 1.00 93.81 87 THR A CA 1
ATOM 681 C C . THR A 1 87 ? -19.817 4.610 21.386 1.00 93.81 87 THR A C 1
ATOM 683 O O . THR A 1 87 ? -20.773 5.162 21.926 1.00 93.81 87 THR A O 1
ATOM 686 N N . PHE A 1 88 ? -19.635 3.294 21.463 1.00 93.94 88 PHE A N 1
ATOM 687 C CA . PHE A 1 88 ? -20.549 2.411 22.181 1.00 93.94 88 PHE A CA 1
ATOM 688 C C . PHE A 1 88 ? -20.618 2.705 23.685 1.00 93.94 88 PHE A C 1
ATOM 690 O O . PHE A 1 88 ? -21.706 2.733 24.263 1.00 93.94 88 PHE A O 1
ATOM 697 N N . ASN A 1 89 ? -19.475 2.973 24.317 1.00 93.12 89 ASN A N 1
ATOM 698 C CA . ASN A 1 89 ? -19.422 3.361 25.724 1.00 93.12 89 ASN A CA 1
ATOM 699 C C . ASN A 1 89 ? -20.063 4.738 25.961 1.00 93.12 89 ASN A C 1
ATOM 701 O O . ASN A 1 89 ? -20.827 4.880 26.916 1.00 93.12 89 ASN A O 1
ATOM 705 N N . MET A 1 90 ? -19.842 5.704 25.059 1.00 91.00 90 MET A N 1
ATOM 706 C CA . MET A 1 90 ? -20.488 7.023 25.107 1.00 91.00 90 MET A CA 1
ATOM 707 C C . MET A 1 90 ? -22.014 6.917 25.016 1.00 91.00 90 MET A C 1
ATOM 709 O O . MET A 1 90 ? -22.711 7.518 25.829 1.00 91.00 90 MET A O 1
ATOM 713 N N . MET A 1 91 ? -22.542 6.099 24.097 1.00 90.75 91 MET A N 1
ATOM 714 C CA . MET A 1 91 ? -23.990 5.859 23.984 1.00 90.75 91 MET A CA 1
ATOM 715 C C . MET A 1 91 ? -24.587 5.243 25.254 1.00 90.75 91 MET A C 1
ATOM 717 O O . MET A 1 91 ? -25.734 5.514 25.595 1.00 90.75 91 MET A O 1
ATOM 721 N N . ARG A 1 92 ? -23.813 4.422 25.972 1.00 92.38 92 ARG A N 1
ATOM 722 C CA . ARG A 1 92 ? -24.224 3.817 27.248 1.00 92.38 92 ARG A CA 1
ATOM 723 C C . ARG A 1 92 ? -23.945 4.696 28.469 1.00 92.38 92 ARG A C 1
ATOM 725 O O . ARG A 1 92 ? -24.194 4.252 29.585 1.00 92.38 92 ARG A O 1
ATOM 732 N N . GLY A 1 93 ? -23.418 5.906 28.278 1.00 85.06 93 GLY A N 1
ATOM 733 C CA . GLY A 1 93 ? -23.092 6.834 29.362 1.00 85.06 93 GLY A CA 1
ATOM 734 C C . GLY A 1 93 ? -21.948 6.370 30.269 1.00 85.06 93 GLY A C 1
ATOM 735 O O . GLY A 1 93 ? -21.794 6.894 31.369 1.00 85.06 93 GLY A O 1
ATOM 736 N N . LYS A 1 94 ? -21.145 5.388 29.840 1.00 71.81 94 LYS A N 1
ATOM 737 C CA . LYS A 1 94 ? -20.021 4.875 30.630 1.00 71.81 94 LYS A CA 1
ATOM 738 C C . LYS A 1 94 ? -18.814 5.796 30.428 1.00 71.81 94 LYS A C 1
ATOM 740 O O . LYS A 1 94 ? -18.275 5.860 29.325 1.00 71.81 94 LYS A O 1
ATOM 745 N N . LYS A 1 95 ? -18.425 6.519 31.483 1.00 65.31 95 LYS A N 1
ATOM 746 C CA . LYS A 1 95 ? -17.121 7.190 31.588 1.00 65.31 95 LYS A CA 1
ATOM 747 C C . LYS A 1 95 ? -16.131 6.158 32.116 1.00 65.31 95 LYS A C 1
ATOM 749 O O . LYS A 1 95 ? -16.160 5.887 33.308 1.00 65.31 95 LYS A O 1
ATOM 754 N N . ASP A 1 96 ? -15.374 5.593 31.177 1.00 60.25 96 ASP A N 1
ATOM 755 C CA . ASP A 1 96 ? -14.372 4.525 31.331 1.00 60.25 96 ASP A CA 1
ATOM 756 C C . ASP A 1 96 ? -14.873 3.217 31.984 1.00 60.25 96 ASP A C 1
ATOM 758 O O . ASP A 1 96 ? -15.124 3.156 33.205 1.00 60.25 96 ASP A O 1
#

Foldseek 3Di:
DPDDDDDPQPVVNVVVVVVVVVVVCVVPPDPDVVVVVVPDDDCPVVVCVQQVPDPDDPCVSDVVSVVVVVVVCVVVVVVVVVVVVVVVCVVVVHPD

InterPro domains:
  IPR039297 Cytochrome c oxidase subunit VII [PF02238] (42-93)

Secondary structure (DSSP, 8-state):
-PPPPPTTS-HHHHHHHHHHHHHHHHHHH---HHHHHHTS---HHHHHHHHHH--S-GGGSSHHHHHHHHHHHHHHHHHHHHHHHHHHHHHTT---